Protein AF-E0VCY8-F1 (afdb_monomer_lite)

Foldseek 3Di:
DDDDPVNLLVPDQALVSLLVVQLVLLVLADPVSSVVSNVVSVVVCVVCVPPDDSVVRVVVSVVSVVVSVVVSVVRD

Structure (mmCIF, N/CA/C/O backbone):
data_AF-E0VCY8-F1
#
_entry.id   AF-E0VCY8-F1
#
loop_
_atom_site.group_PDB
_atom_site.id
_atom_site.type_symbol
_atom_site.label_atom_id
_atom_site.label_alt_id
_atom_site.label_comp_id
_atom_site.label_asym_id
_atom_site.label_entity_id
_atom_site.label_seq_id
_atom_site.pdbx_PDB_ins_code
_atom_site.Cartn_x
_atom_site.Cartn_y
_atom_site.Cartn_z
_atom_site.occupancy
_atom_site.B_iso_or_equiv
_atom_site.auth_seq_id
_atom_site.auth_comp_id
_atom_site.auth_asym_id
_atom_site.auth_atom_id
_atom_site.pdbx_PDB_model_num
ATOM 1 N N . MET A 1 1 ? -15.538 -18.888 0.574 1.00 36.81 1 MET A N 1
ATOM 2 C CA . MET A 1 1 ? -14.129 -19.070 0.157 1.00 36.81 1 MET A CA 1
ATOM 3 C C . MET A 1 1 ? -13.298 -17.948 0.764 1.00 36.81 1 MET A C 1
ATOM 5 O O . MET A 1 1 ? -13.139 -16.900 0.154 1.00 36.81 1 MET A O 1
ATOM 9 N N . GLY A 1 2 ? -12.874 -18.113 2.019 1.00 40.31 2 GLY A N 1
ATOM 10 C CA . GLY A 1 2 ? -12.012 -17.141 2.687 1.00 40.31 2 GLY A CA 1
ATOM 11 C C . GLY A 1 2 ? -10.570 -17.410 2.286 1.00 40.31 2 GLY A C 1
ATOM 12 O O . GLY A 1 2 ? -10.014 -18.428 2.683 1.00 40.31 2 GLY A O 1
ATOM 13 N N . LEU A 1 3 ? -9.979 -16.534 1.475 1.00 42.75 3 LEU A N 1
ATOM 14 C CA . LEU A 1 3 ? -8.532 -16.532 1.280 1.00 42.75 3 LEU A CA 1
ATOM 15 C C . LEU A 1 3 ? -7.904 -16.230 2.646 1.00 42.75 3 LEU A C 1
ATOM 17 O O . LEU A 1 3 ? -8.066 -15.128 3.171 1.00 42.75 3 LEU A O 1
ATOM 21 N N . SER A 1 4 ? -7.251 -17.230 3.241 1.00 46.88 4 SER A N 1
ATOM 22 C CA . SER A 1 4 ? -6.408 -17.053 4.425 1.00 46.88 4 SER A CA 1
ATOM 23 C C . SER A 1 4 ? -5.427 -15.910 4.152 1.00 46.88 4 SER A C 1
ATOM 25 O O . SER A 1 4 ? -4.864 -15.844 3.059 1.00 46.88 4 SER A O 1
ATOM 27 N N . ALA A 1 5 ? -5.244 -14.997 5.110 1.00 55.06 5 ALA A N 1
ATOM 28 C CA . ALA A 1 5 ? -4.469 -13.765 4.928 1.00 55.06 5 ALA A CA 1
ATOM 29 C C . ALA A 1 5 ? -3.041 -14.015 4.393 1.00 55.06 5 ALA A C 1
ATOM 31 O O . ALA A 1 5 ? -2.495 -13.170 3.687 1.00 55.06 5 ALA A O 1
ATOM 32 N N . ASN A 1 6 ? -2.491 -15.208 4.646 1.00 56.88 6 ASN A N 1
ATOM 33 C CA . ASN A 1 6 ? -1.197 -15.653 4.128 1.00 56.88 6 ASN A CA 1
ATOM 34 C C . ASN A 1 6 ? -1.205 -15.900 2.610 1.00 56.88 6 ASN A C 1
ATOM 36 O O . ASN A 1 6 ? -0.344 -15.384 1.909 1.00 56.88 6 ASN A O 1
ATOM 40 N N . GLY A 1 7 ? -2.241 -16.545 2.062 1.00 62.88 7 GLY A N 1
ATOM 41 C CA . GLY A 1 7 ? -2.296 -16.863 0.628 1.00 62.88 7 GLY A CA 1
ATOM 42 C C . GLY A 1 7 ? -2.389 -15.632 -0.281 1.00 62.88 7 GLY A C 1
ATOM 43 O O . GLY A 1 7 ? -1.987 -15.682 -1.441 1.00 62.88 7 GLY A O 1
ATOM 44 N N . LEU A 1 8 ? -2.885 -14.499 0.235 1.00 70.69 8 LEU A N 1
ATOM 45 C CA . LEU A 1 8 ? -2.864 -13.236 -0.508 1.00 70.69 8 LEU A CA 1
ATOM 46 C C . LEU A 1 8 ? -1.457 -12.625 -0.539 1.00 70.69 8 LEU A C 1
ATOM 48 O O . LEU A 1 8 ? -1.088 -12.048 -1.559 1.00 70.69 8 LEU A O 1
ATOM 52 N N . ARG A 1 9 ? -0.681 -12.765 0.542 1.00 77.75 9 ARG A N 1
ATOM 53 C CA . ARG A 1 9 ? 0.687 -12.244 0.656 1.00 77.75 9 ARG A CA 1
ATOM 54 C C . ARG A 1 9 ? 1.636 -12.967 -0.296 1.00 77.75 9 ARG A C 1
ATOM 56 O O . ARG A 1 9 ? 2.331 -12.303 -1.058 1.00 77.75 9 ARG A O 1
ATOM 63 N N . ASP A 1 10 ? 1.559 -14.296 -0.335 1.00 79.88 10 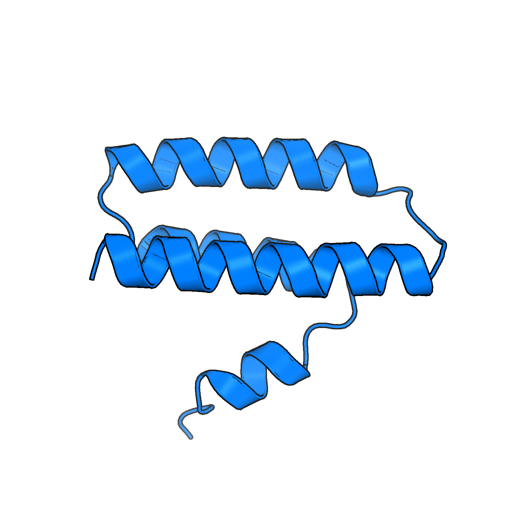ASP A N 1
ATOM 64 C CA . ASP A 1 10 ? 2.383 -15.145 -1.210 1.00 79.88 10 ASP A CA 1
ATOM 65 C C . ASP A 1 10 ? 2.132 -14.886 -2.709 1.00 79.88 10 ASP A C 1
ATOM 67 O O . ASP A 1 10 ? 2.971 -15.179 -3.556 1.00 79.88 10 ASP A O 1
ATOM 71 N N . SER A 1 11 ? 0.984 -14.291 -3.055 1.00 88.50 11 SER A N 1
ATOM 72 C CA . SER A 1 11 ? 0.628 -13.948 -4.439 1.00 88.50 11 SER A CA 1
ATOM 73 C C . SER A 1 11 ? 1.158 -12.586 -4.922 1.00 88.50 11 SER A C 1
ATOM 75 O O . SER A 1 11 ? 0.980 -12.235 -6.094 1.00 88.50 11 SER A O 1
ATOM 77 N N . ILE A 1 12 ? 1.775 -11.786 -4.041 1.00 93.25 12 ILE A N 1
ATOM 78 C CA . ILE A 1 12 ? 2.284 -10.447 -4.366 1.00 93.25 12 ILE A CA 1
ATOM 79 C C . ILE A 1 12 ? 3.688 -10.573 -4.953 1.00 93.25 12 ILE A C 1
ATOM 81 O O . ILE A 1 12 ? 4.666 -10.732 -4.233 1.00 93.25 12 ILE A O 1
ATOM 85 N N . THR A 1 13 ? 3.792 -10.434 -6.270 1.00 92.81 13 THR A N 1
ATOM 86 C CA . THR A 1 13 ? 5.071 -10.509 -6.995 1.00 92.81 13 THR A CA 1
ATOM 87 C C . THR A 1 13 ? 5.428 -9.206 -7.706 1.00 92.81 13 THR A C 1
ATOM 89 O O . THR A 1 13 ? 6.531 -9.057 -8.221 1.00 92.81 13 THR A O 1
ATOM 92 N N . THR A 1 14 ? 4.513 -8.231 -7.725 1.00 94.38 14 THR A N 1
ATOM 93 C CA . THR A 1 14 ? 4.693 -6.948 -8.417 1.00 94.38 14 THR A CA 1
ATOM 94 C C . THR A 1 14 ? 4.433 -5.755 -7.500 1.00 94.38 14 THR A C 1
ATOM 96 O O . THR A 1 14 ? 3.544 -5.783 -6.641 1.00 94.38 14 THR A O 1
ATOM 99 N N . GLY A 1 15 ? 5.117 -4.636 -7.764 1.00 94.50 15 GLY A N 1
ATOM 100 C CA . GLY A 1 15 ? 4.885 -3.377 -7.047 1.00 94.50 15 GLY A CA 1
ATOM 101 C C . GLY A 1 15 ? 3.429 -2.892 -7.126 1.00 94.50 15 GLY A C 1
ATOM 102 O O . GLY A 1 15 ? 2.904 -2.318 -6.173 1.00 94.50 15 GLY A O 1
ATOM 103 N N . ARG A 1 16 ? 2.712 -3.181 -8.224 1.00 95.00 16 ARG A N 1
ATOM 104 C CA . ARG A 1 16 ? 1.290 -2.819 -8.374 1.00 95.00 16 ARG A CA 1
ATOM 105 C C . ARG A 1 16 ? 0.380 -3.622 -7.441 1.00 95.00 16 ARG A C 1
ATOM 107 O O . ARG A 1 16 ? -0.585 -3.065 -6.912 1.00 95.00 16 ARG A O 1
ATOM 114 N N . GLN A 1 17 ? 0.644 -4.918 -7.266 1.00 95.25 17 GLN A N 1
ATOM 115 C CA . GLN A 1 17 ? -0.090 -5.755 -6.310 1.00 95.25 17 GLN A CA 1
ATOM 116 C C . GLN A 1 17 ? 0.192 -5.295 -4.879 1.00 95.25 17 GLN A C 1
ATOM 118 O O . GLN A 1 17 ? -0.758 -5.083 -4.123 1.00 95.25 17 GLN A O 1
ATOM 123 N N . LEU A 1 18 ? 1.466 -5.041 -4.556 1.00 96.81 18 LEU A N 1
ATOM 124 C CA . LEU A 1 18 ? 1.890 -4.518 -3.259 1.00 96.81 18 LEU A CA 1
ATOM 125 C C . LEU A 1 18 ? 1.172 -3.204 -2.928 1.00 96.81 18 LEU A C 1
ATOM 127 O O . LEU A 1 18 ? 0.533 -3.089 -1.887 1.00 96.81 18 LEU A O 1
ATOM 131 N N . TYR A 1 19 ? 1.179 -2.238 -3.848 1.00 97.19 19 TYR A N 1
ATOM 132 C CA . TYR A 1 19 ? 0.508 -0.951 -3.663 1.00 97.19 19 TYR A CA 1
ATOM 133 C C . TYR A 1 19 ? -0.981 -1.106 -3.318 1.00 97.19 19 TYR A C 1
ATOM 135 O O . TYR A 1 19 ? -1.486 -0.493 -2.374 1.00 97.19 19 TYR A O 1
ATOM 143 N N . LYS A 1 20 ? -1.700 -1.964 -4.054 1.00 95.81 20 LYS A N 1
ATOM 144 C CA . LYS A 1 20 ? -3.117 -2.246 -3.780 1.00 95.81 20 LYS A CA 1
ATOM 145 C C . LYS A 1 20 ? -3.313 -2.913 -2.419 1.00 95.81 20 LYS A C 1
ATOM 147 O O . LYS A 1 20 ? -4.275 -2.576 -1.729 1.00 95.81 20 LYS A O 1
ATOM 152 N N . TYR A 1 21 ? -2.441 -3.851 -2.054 1.00 96.00 21 TYR A N 1
ATOM 153 C CA . TYR A 1 21 ? -2.480 -4.532 -0.763 1.00 96.00 21 TYR A CA 1
ATOM 154 C C . TYR A 1 21 ? -2.310 -3.536 0.390 1.00 96.00 21 TYR A C 1
ATOM 156 O O . TYR A 1 21 ? -3.191 -3.435 1.245 1.00 96.00 21 TYR A O 1
ATOM 164 N N . LEU A 1 22 ? -1.255 -2.720 0.355 1.00 96.50 22 LEU A N 1
ATOM 165 C CA . LEU A 1 22 ? -0.944 -1.751 1.408 1.00 96.50 22 LEU A CA 1
ATOM 166 C C . LEU A 1 22 ? -2.065 -0.715 1.596 1.00 96.50 22 LEU A C 1
ATOM 168 O O . LEU A 1 22 ? -2.462 -0.410 2.719 1.00 96.50 22 LEU A O 1
ATOM 172 N N . LEU A 1 23 ? -2.674 -0.229 0.508 1.00 96.25 23 LEU A N 1
ATOM 173 C CA . LEU A 1 23 ? -3.820 0.683 0.609 1.00 96.25 23 LEU A CA 1
ATOM 174 C C . LEU A 1 23 ? -5.062 0.045 1.245 1.00 96.25 23 LEU A C 1
ATOM 176 O O . LEU A 1 23 ? -5.864 0.757 1.855 1.00 96.25 23 LEU A O 1
ATOM 180 N N . ARG A 1 24 ? -5.259 -1.269 1.078 1.00 94.75 24 ARG A N 1
ATOM 181 C CA . ARG A 1 24 ? -6.335 -2.005 1.758 1.00 94.75 24 ARG A CA 1
ATOM 182 C C . ARG A 1 24 ? -6.003 -2.176 3.237 1.00 94.75 24 ARG A C 1
ATOM 184 O O . ARG A 1 24 ? -6.884 -1.922 4.050 1.00 94.75 24 ARG A O 1
ATOM 191 N N . ALA A 1 25 ? -4.755 -2.505 3.570 1.00 93.94 25 ALA A N 1
ATOM 192 C CA . ALA A 1 25 ? -4.278 -2.614 4.948 1.00 93.94 25 ALA A CA 1
ATOM 193 C C . ALA A 1 25 ? -4.488 -1.314 5.743 1.00 93.94 25 ALA A C 1
ATOM 195 O O . ALA A 1 25 ? -4.998 -1.354 6.860 1.00 93.94 25 ALA A O 1
ATOM 196 N N . CYS A 1 26 ? -4.232 -0.142 5.146 1.00 95.50 26 CYS A N 1
ATOM 197 C CA . CYS A 1 26 ? -4.486 1.143 5.808 1.00 95.50 26 CYS A CA 1
ATOM 198 C C . CYS A 1 26 ? -5.949 1.367 6.225 1.00 95.50 26 CYS A C 1
ATOM 200 O O . CYS A 1 26 ? -6.197 2.227 7.066 1.00 95.50 26 CYS A O 1
ATOM 202 N N . LYS A 1 27 ? -6.928 0.644 5.662 1.00 92.06 27 LYS A N 1
ATOM 203 C CA . LYS A 1 27 ? -8.334 0.752 6.096 1.00 92.06 27 LYS A CA 1
ATOM 204 C C . LYS A 1 27 ? -8.571 0.164 7.489 1.00 92.06 27 LYS A C 1
ATOM 206 O O . LYS A 1 27 ? -9.568 0.506 8.107 1.00 92.06 27 LYS A O 1
ATOM 211 N N . CYS A 1 28 ? -7.670 -0.694 7.964 1.00 91.88 28 CYS A N 1
ATOM 212 C CA . CYS A 1 28 ? -7.714 -1.269 9.307 1.00 91.88 28 CYS A CA 1
ATOM 213 C C . CYS A 1 28 ? -7.084 -0.350 10.366 1.00 91.88 28 CYS A C 1
ATOM 215 O O . CYS A 1 28 ? -7.112 -0.683 11.544 1.00 91.88 28 CYS A O 1
ATOM 217 N N . LEU A 1 29 ? -6.487 0.776 9.960 1.00 94.06 29 LEU A N 1
ATOM 218 C CA . LEU A 1 29 ? -5.825 1.710 10.867 1.00 94.06 29 LEU A CA 1
ATOM 219 C C . LEU A 1 29 ? -6.777 2.833 11.309 1.00 94.06 29 LEU A C 1
ATOM 221 O O . LEU A 1 29 ? -7.648 3.234 10.530 1.00 94.06 29 LEU A O 1
ATOM 225 N N . PRO A 1 30 ? -6.566 3.424 12.500 1.00 94.62 30 PRO A N 1
ATOM 226 C CA . PRO A 1 30 ? -7.250 4.650 12.911 1.00 94.62 30 PRO A CA 1
ATOM 227 C C . PRO A 1 30 ? -7.057 5.787 11.894 1.00 94.62 30 PRO A C 1
ATOM 229 O O . PRO A 1 30 ? -6.013 5.865 11.245 1.00 94.62 30 PRO A O 1
ATOM 232 N N . SER A 1 31 ? -8.027 6.704 11.785 1.00 87.19 31 SER A N 1
ATOM 233 C CA . SER A 1 31 ? -8.080 7.735 10.726 1.00 87.19 31 SER A CA 1
ATOM 234 C C . SER A 1 31 ? -6.768 8.522 10.540 1.00 87.19 31 SER A C 1
ATOM 236 O O . SER A 1 31 ? -6.259 8.617 9.421 1.00 87.19 31 SER A O 1
ATOM 238 N N . GLY A 1 32 ? -6.156 8.998 11.633 1.00 90.56 32 GLY A N 1
ATOM 239 C CA . GLY A 1 32 ? -4.892 9.747 11.574 1.00 90.56 32 GLY A CA 1
ATOM 240 C C . GLY A 1 32 ? -3.707 8.916 11.063 1.00 90.56 32 GLY A C 1
ATOM 241 O O . GLY A 1 32 ? -2.963 9.360 10.189 1.00 90.56 32 GLY A O 1
ATOM 242 N N . ALA A 1 33 ? -3.568 7.675 11.540 1.00 93.50 33 ALA A N 1
ATOM 243 C CA . ALA A 1 33 ? -2.517 6.763 11.085 1.00 93.50 33 ALA A CA 1
ATOM 244 C C . ALA A 1 33 ? -2.748 6.326 9.629 1.00 93.50 33 ALA A C 1
ATOM 246 O O . ALA A 1 33 ? -1.823 6.330 8.817 1.00 93.50 33 ALA A O 1
ATOM 247 N N . SER A 1 34 ? -3.996 6.017 9.266 1.00 94.81 34 SER A N 1
ATOM 248 C CA . SER A 1 34 ? -4.381 5.629 7.908 1.00 94.81 34 SER A CA 1
ATOM 249 C C . SER A 1 34 ? -3.968 6.684 6.880 1.00 94.81 34 SER A C 1
ATOM 251 O O . SER A 1 34 ? -3.388 6.347 5.846 1.00 94.81 34 SER A O 1
ATOM 253 N N . GLN A 1 35 ? -4.215 7.968 7.159 1.00 95.44 35 GLN A N 1
ATOM 254 C CA . GLN A 1 35 ? -3.853 9.051 6.244 1.00 95.44 35 GLN A CA 1
ATOM 255 C C . GLN A 1 35 ? -2.336 9.174 6.062 1.00 95.44 35 GLN A C 1
ATOM 257 O O . GLN A 1 35 ? -1.878 9.281 4.921 1.00 95.44 35 GLN A O 1
ATOM 262 N N . HIS A 1 36 ? -1.572 9.102 7.158 1.00 95.50 36 HIS A N 1
ATOM 263 C CA . HIS A 1 36 ? -0.110 9.144 7.129 1.00 95.50 36 HIS A CA 1
ATOM 264 C C . HIS A 1 36 ? 0.461 8.021 6.251 1.00 95.50 36 HIS A C 1
ATOM 266 O O . HIS A 1 36 ? 1.124 8.294 5.249 1.00 95.50 36 HIS A O 1
ATOM 272 N N . TYR A 1 37 ? 0.117 6.762 6.541 1.00 96.69 37 TYR A N 1
ATOM 273 C CA . TYR A 1 37 ? 0.654 5.625 5.791 1.00 96.69 37 TYR A CA 1
ATOM 274 C C . TYR A 1 37 ? 0.206 5.616 4.328 1.00 96.69 37 TYR A C 1
ATOM 276 O O . TYR A 1 37 ? 1.006 5.307 3.449 1.00 96.69 37 TYR A O 1
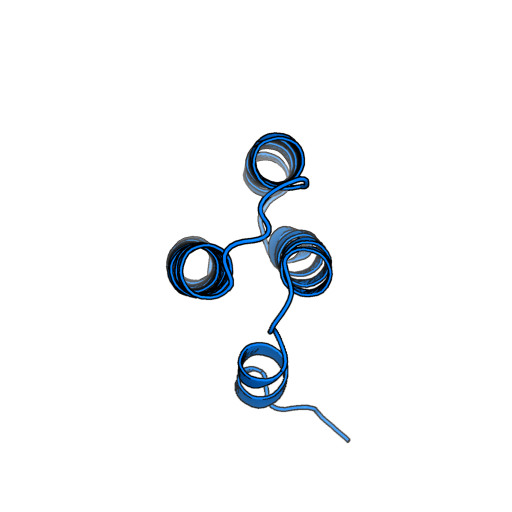ATOM 284 N N . ARG A 1 38 ? -1.031 6.032 4.016 1.00 96.75 38 ARG A N 1
ATOM 285 C CA . ARG A 1 38 ? -1.479 6.164 2.617 1.00 96.75 38 ARG A CA 1
ATOM 286 C C . ARG A 1 38 ? -0.641 7.173 1.837 1.00 96.75 38 ARG A C 1
ATOM 288 O O . ARG A 1 38 ? -0.451 6.975 0.637 1.00 96.75 38 ARG A O 1
ATOM 295 N N . HIS A 1 39 ? -0.168 8.242 2.477 1.00 96.75 39 HIS A N 1
ATOM 296 C CA . HIS A 1 39 ? 0.732 9.196 1.834 1.00 96.75 39 HIS A CA 1
ATOM 297 C C . HIS A 1 39 ? 2.097 8.553 1.569 1.00 96.75 39 HIS A C 1
ATOM 299 O O . HIS A 1 39 ? 2.548 8.551 0.422 1.00 96.75 39 HIS A O 1
ATOM 305 N N . SER A 1 40 ? 2.693 7.928 2.587 1.00 96.69 40 SER A N 1
ATOM 306 C CA . SER A 1 40 ? 3.996 7.260 2.482 1.00 96.69 40 SER A CA 1
ATOM 307 C C . SER A 1 40 ? 3.998 6.168 1.407 1.00 96.69 40 SER A C 1
ATOM 309 O O . SER A 1 40 ? 4.886 6.138 0.558 1.00 96.69 40 SER A O 1
ATOM 311 N N . ILE A 1 41 ? 2.947 5.341 1.347 1.00 97.56 41 ILE A N 1
ATOM 312 C CA . ILE A 1 41 ? 2.775 4.298 0.321 1.00 97.56 41 ILE A CA 1
ATOM 313 C C . ILE A 1 41 ? 2.738 4.904 -1.088 1.00 97.56 41 ILE A C 1
ATOM 315 O O . ILE A 1 41 ? 3.383 4.394 -2.002 1.00 97.56 41 ILE A O 1
ATOM 319 N N . LYS A 1 42 ? 1.990 5.997 -1.292 1.00 97.38 42 LYS A N 1
ATOM 320 C CA . LYS A 1 42 ? 1.916 6.670 -2.600 1.00 97.38 42 LYS A CA 1
ATOM 321 C C . LYS A 1 42 ? 3.257 7.263 -3.012 1.00 97.38 42 LYS A C 1
ATOM 323 O O . LYS A 1 42 ? 3.593 7.213 -4.192 1.00 97.38 42 LYS A O 1
ATOM 328 N N . GLN A 1 43 ? 3.988 7.851 -2.069 1.00 97.69 43 GLN A N 1
ATOM 329 C CA . GLN A 1 43 ? 5.297 8.437 -2.334 1.00 97.69 43 GLN A CA 1
ATOM 330 C C . GLN A 1 43 ? 6.316 7.356 -2.702 1.00 97.69 43 GLN A C 1
ATOM 332 O O . GLN A 1 43 ? 6.929 7.449 -3.762 1.00 97.69 43 GLN A O 1
ATOM 337 N N . SER A 1 44 ? 6.418 6.303 -1.888 1.00 96.19 44 SER A N 1
ATOM 338 C CA . SER A 1 44 ? 7.309 5.169 -2.145 1.00 96.19 44 SER A CA 1
ATOM 339 C C . SER A 1 44 ? 6.984 4.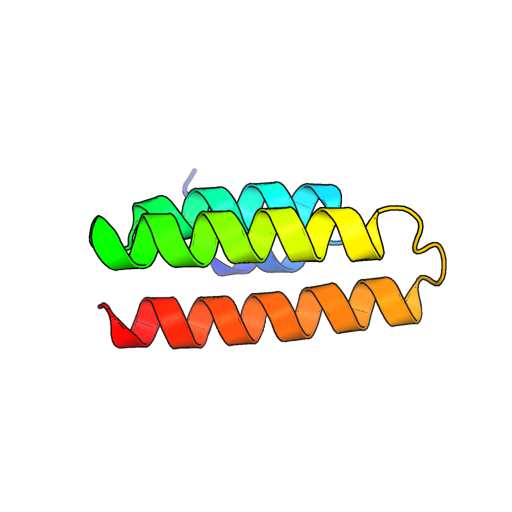493 -3.482 1.00 96.19 44 SER A C 1
ATOM 341 O O . SER A 1 44 ? 7.869 4.288 -4.309 1.00 96.19 44 SER A O 1
ATOM 343 N N . PHE A 1 45 ? 5.701 4.260 -3.783 1.00 96.44 45 PHE A N 1
ATOM 344 C CA . PHE A 1 45 ? 5.309 3.673 -5.066 1.00 96.44 45 PHE A CA 1
ATOM 345 C C . PHE A 1 45 ? 5.761 4.516 -6.266 1.00 96.44 45 PHE A C 1
ATOM 347 O O . PHE A 1 45 ? 6.244 3.965 -7.249 1.00 96.44 45 PHE A O 1
ATOM 354 N N . LYS A 1 46 ? 5.653 5.850 -6.192 1.00 96.19 46 LYS A N 1
ATOM 355 C CA . LYS A 1 46 ? 6.144 6.741 -7.257 1.00 96.19 46 LYS A CA 1
ATOM 356 C C . LYS A 1 46 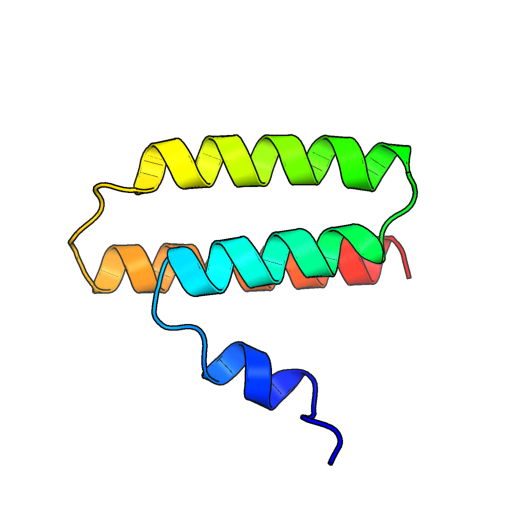? 7.663 6.672 -7.425 1.00 96.19 46 LYS A C 1
ATOM 358 O O . LYS A 1 46 ? 8.129 6.756 -8.554 1.00 96.19 46 LYS A O 1
ATOM 363 N N . GLN A 1 47 ? 8.416 6.527 -6.335 1.00 95.81 47 GLN A N 1
ATOM 364 C CA . GLN A 1 47 ? 9.880 6.427 -6.381 1.00 95.81 47 GLN A CA 1
ATOM 365 C C . GLN A 1 47 ? 10.352 5.136 -7.060 1.00 95.81 47 GLN A C 1
ATOM 367 O O . GLN A 1 47 ? 11.351 5.156 -7.770 1.00 95.81 47 GLN A O 1
ATOM 372 N N . HIS A 1 48 ? 9.612 4.038 -6.892 1.00 93.56 48 HIS A N 1
ATOM 373 C CA . HIS A 1 48 ? 10.003 2.714 -7.387 1.00 93.56 48 HIS A CA 1
ATOM 374 C C . HIS A 1 48 ? 9.214 2.239 -8.615 1.00 93.56 48 HIS A C 1
ATOM 376 O O . HIS A 1 48 ? 9.378 1.101 -9.041 1.00 93.56 48 HIS A O 1
ATOM 382 N N . ILE A 1 49 ? 8.360 3.079 -9.214 1.00 91.88 49 ILE A N 1
ATOM 383 C CA . ILE A 1 49 ? 7.494 2.666 -10.335 1.00 91.88 49 ILE A CA 1
ATOM 384 C C . ILE A 1 49 ? 8.280 2.209 -11.573 1.00 91.88 49 ILE A C 1
ATOM 386 O O . ILE A 1 49 ? 7.801 1.360 -12.319 1.00 91.88 49 ILE A O 1
ATOM 390 N N . ASN A 1 50 ? 9.481 2.759 -11.764 1.00 93.56 50 ASN A N 1
ATOM 391 C CA . ASN A 1 50 ? 10.370 2.441 -12.880 1.00 93.56 50 ASN A CA 1
ATOM 392 C C . ASN A 1 50 ? 11.435 1.397 -12.507 1.00 93.56 50 ASN A C 1
ATOM 394 O O . ASN A 1 50 ? 12.343 1.156 -13.298 1.00 93.56 50 ASN A O 1
ATOM 398 N N . GLU A 1 51 ? 11.365 0.807 -11.308 1.00 94.75 51 GLU A N 1
ATOM 399 C CA . GLU A 1 51 ? 12.263 -0.283 -10.936 1.00 94.75 51 GLU A CA 1
ATOM 400 C C . GLU A 1 51 ? 11.951 -1.510 -11.799 1.00 94.75 51 GLU A C 1
ATOM 402 O O . GLU A 1 51 ? 10.799 -1.935 -11.912 1.00 94.75 51 GLU A O 1
ATOM 407 N N . THR A 1 52 ? 12.985 -2.065 -12.425 1.00 94.12 52 THR A N 1
ATOM 408 C CA . THR A 1 52 ? 12.880 -3.207 -13.348 1.00 94.12 52 THR A CA 1
ATOM 409 C C . THR A 1 52 ? 13.717 -4.395 -12.893 1.00 94.12 52 THR A C 1
ATOM 411 O O . THR A 1 52 ? 13.518 -5.502 -13.393 1.00 94.12 52 THR A O 1
ATOM 414 N N . ASN A 1 53 ? 14.616 -4.203 -11.922 1.00 96.44 53 ASN A N 1
ATOM 415 C CA . ASN A 1 53 ? 15.408 -5.282 -11.364 1.00 96.44 53 ASN A CA 1
ATOM 416 C C . ASN A 1 53 ? 14.515 -6.184 -10.484 1.00 96.44 53 ASN A C 1
ATOM 418 O O . ASN A 1 53 ? 13.970 -5.722 -9.476 1.00 96.44 53 ASN A O 1
ATOM 422 N N . PRO A 1 54 ? 14.375 -7.479 -10.819 1.00 93.56 54 PRO A N 1
ATOM 423 C CA . PRO A 1 54 ? 13.471 -8.383 -10.115 1.00 93.56 54 PRO A CA 1
ATOM 424 C C . PRO A 1 54 ? 13.878 -8.638 -8.658 1.00 93.56 54 PRO A C 1
ATOM 426 O O . PRO A 1 54 ? 13.004 -8.786 -7.805 1.00 93.56 54 PRO A O 1
ATOM 429 N N . GLU A 1 55 ? 15.176 -8.652 -8.345 1.00 96.31 55 GLU A N 1
ATOM 430 C CA . GLU A 1 55 ? 15.663 -8.842 -6.974 1.00 96.31 55 GLU A CA 1
ATOM 431 C C . GLU A 1 55 ? 15.323 -7.629 -6.108 1.00 96.31 55 GLU A C 1
ATOM 433 O O . GLU A 1 55 ? 14.766 -7.778 -5.021 1.00 96.31 55 GLU A O 1
ATOM 438 N N . ARG A 1 56 ? 15.539 -6.419 -6.640 1.00 96.44 56 ARG A N 1
ATOM 439 C CA . ARG A 1 56 ? 15.161 -5.171 -5.963 1.00 96.44 56 ARG A CA 1
ATOM 440 C C . ARG A 1 56 ? 13.657 -5.094 -5.725 1.00 96.44 56 ARG A C 1
ATOM 442 O O . ARG A 1 56 ? 13.233 -4.759 -4.622 1.00 96.44 56 ARG A O 1
ATOM 449 N N . ILE A 1 57 ? 12.843 -5.440 -6.725 1.00 95.56 57 ILE A N 1
ATOM 450 C CA . ILE A 1 57 ? 11.379 -5.490 -6.583 1.00 95.56 57 ILE A CA 1
ATOM 451 C C . ILE A 1 57 ? 10.988 -6.460 -5.466 1.00 95.56 57 ILE A C 1
ATOM 453 O O . ILE A 1 57 ? 10.147 -6.119 -4.632 1.00 95.56 57 ILE A O 1
ATOM 457 N N . LYS A 1 58 ? 11.609 -7.644 -5.421 1.00 95.31 58 LYS A N 1
ATOM 458 C CA . LYS A 1 58 ? 11.353 -8.645 -4.383 1.00 95.31 58 LYS A CA 1
ATOM 459 C C . LYS A 1 58 ? 11.697 -8.114 -2.990 1.00 95.31 58 LYS A C 1
ATOM 461 O O . LYS A 1 58 ? 10.861 -8.211 -2.098 1.00 95.31 58 LYS A O 1
ATOM 466 N N . GLU A 1 59 ? 12.865 -7.501 -2.812 1.00 96.38 59 GLU A N 1
ATOM 467 C CA . GLU A 1 59 ? 13.273 -6.912 -1.528 1.00 96.38 59 GLU A CA 1
ATOM 468 C C . GLU A 1 59 ? 12.334 -5.790 -1.069 1.00 96.38 59 GLU A C 1
ATOM 470 O O . GLU A 1 59 ? 11.978 -5.722 0.107 1.00 96.38 59 GLU A O 1
ATOM 475 N N . ILE A 1 60 ? 11.900 -4.921 -1.990 1.00 96.56 60 ILE A N 1
ATOM 476 C CA . ILE A 1 60 ? 10.937 -3.852 -1.689 1.00 96.56 60 ILE A CA 1
ATOM 477 C C . ILE A 1 60 ? 9.615 -4.454 -1.212 1.00 96.56 60 ILE A C 1
ATOM 479 O O . ILE A 1 60 ? 9.043 -3.974 -0.232 1.00 96.56 60 ILE A O 1
ATOM 483 N N . ILE A 1 61 ? 9.127 -5.494 -1.896 1.00 96.12 61 ILE A N 1
ATOM 484 C CA . ILE A 1 61 ? 7.897 -6.199 -1.527 1.00 96.12 61 ILE A CA 1
ATOM 485 C C . ILE A 1 61 ? 8.032 -6.817 -0.138 1.00 96.12 61 ILE A C 1
ATOM 487 O O . ILE A 1 61 ? 7.181 -6.555 0.708 1.00 96.12 61 ILE A O 1
ATOM 491 N N . GLU A 1 62 ? 9.086 -7.593 0.107 1.00 95.56 62 GLU A N 1
ATOM 492 C CA . GLU A 1 62 ? 9.282 -8.321 1.364 1.00 95.56 62 GLU A CA 1
ATOM 493 C C . GLU A 1 62 ? 9.318 -7.363 2.560 1.00 95.56 62 GLU A C 1
ATOM 495 O O . GLU A 1 62 ? 8.462 -7.462 3.444 1.00 95.56 62 GLU A O 1
ATOM 500 N N . ARG A 1 63 ? 10.177 -6.335 2.499 1.00 96.56 63 ARG A N 1
ATOM 501 C CA . ARG A 1 63 ? 10.292 -5.323 3.561 1.00 96.56 63 ARG A CA 1
ATOM 502 C C . ARG A 1 63 ? 8.997 -4.552 3.778 1.00 96.56 63 ARG A C 1
ATOM 504 O O . ARG A 1 63 ? 8.566 -4.368 4.910 1.00 96.56 63 ARG A O 1
ATOM 511 N N . SER A 1 64 ? 8.333 -4.133 2.699 1.00 96.56 64 SER A N 1
ATOM 512 C CA . SER A 1 64 ? 7.077 -3.378 2.812 1.00 96.56 64 SER A CA 1
ATOM 513 C C . SER A 1 64 ? 5.958 -4.204 3.449 1.00 96.56 64 SER A C 1
ATOM 515 O O . SER A 1 64 ? 5.075 -3.650 4.106 1.00 96.56 64 SER A O 1
ATOM 517 N N . LEU A 1 65 ? 5.956 -5.522 3.231 1.00 95.62 65 LEU A N 1
ATOM 518 C CA . LEU A 1 65 ? 5.001 -6.426 3.863 1.00 95.62 65 LEU A CA 1
ATOM 519 C C . LEU A 1 65 ? 5.314 -6.620 5.349 1.00 95.62 65 LEU A C 1
ATOM 521 O O . LEU A 1 65 ? 4.390 -6.566 6.156 1.00 95.62 65 LEU A O 1
ATOM 525 N N . GLU A 1 66 ? 6.586 -6.792 5.715 1.00 95.88 66 GLU A N 1
ATOM 526 C CA . GLU A 1 66 ? 7.016 -6.860 7.119 1.00 95.88 66 GLU A CA 1
ATOM 527 C C . GLU A 1 66 ? 6.667 -5.582 7.892 1.00 95.88 66 GLU A C 1
ATOM 529 O O . GLU A 1 66 ? 6.069 -5.651 8.970 1.00 95.88 66 GLU A O 1
ATOM 534 N N . ASP A 1 67 ? 6.945 -4.415 7.305 1.00 95.81 67 ASP A N 1
ATOM 535 C CA . ASP A 1 67 ? 6.581 -3.119 7.878 1.00 95.81 67 ASP A CA 1
ATOM 536 C C . ASP A 1 67 ? 5.065 -3.012 8.078 1.00 95.81 67 ASP A C 1
ATOM 538 O O . ASP A 1 67 ? 4.590 -2.583 9.134 1.00 95.81 67 ASP A O 1
ATOM 542 N N . ALA A 1 68 ? 4.279 -3.433 7.082 1.00 94.88 68 ALA A N 1
ATOM 543 C CA . ALA A 1 68 ? 2.825 -3.410 7.172 1.00 94.88 68 ALA A CA 1
ATOM 544 C C . ALA A 1 68 ? 2.302 -4.313 8.296 1.00 94.88 68 ALA A C 1
ATOM 546 O O . ALA A 1 68 ? 1.408 -3.894 9.033 1.00 94.88 68 ALA A O 1
ATOM 547 N N . ASP A 1 69 ? 2.855 -5.517 8.461 1.00 94.12 69 ASP A N 1
ATOM 548 C CA . ASP A 1 69 ? 2.491 -6.415 9.561 1.00 94.12 69 ASP A CA 1
ATOM 549 C C . ASP A 1 69 ? 2.820 -5.811 10.925 1.00 94.12 69 ASP A C 1
ATOM 551 O O . ASP A 1 69 ? 1.981 -5.837 11.831 1.00 94.12 69 ASP A O 1
ATOM 555 N N . TRP A 1 70 ? 4.008 -5.222 11.076 1.00 95.00 70 TRP A N 1
ATOM 556 C CA . TRP A 1 70 ? 4.399 -4.566 12.321 1.00 95.00 70 TRP A CA 1
ATOM 557 C C . TRP A 1 70 ? 3.457 -3.408 12.668 1.00 95.00 70 TRP A C 1
ATOM 559 O O . TRP A 1 70 ? 2.969 -3.318 13.799 1.00 95.00 70 TRP A O 1
ATOM 569 N N . VAL A 1 71 ? 3.133 -2.558 11.688 1.00 94.31 71 VAL A N 1
ATOM 570 C CA . VAL A 1 71 ? 2.193 -1.443 11.867 1.00 94.31 71 VAL A CA 1
ATOM 571 C C . VAL A 1 71 ? 0.803 -1.960 12.229 1.00 94.31 71 VAL A C 1
ATOM 573 O O . VAL A 1 71 ? 0.218 -1.504 13.208 1.00 94.31 71 VAL A O 1
ATOM 576 N N . LEU A 1 72 ? 0.261 -2.923 11.482 1.00 92.19 72 LEU A N 1
ATOM 577 C CA . LEU A 1 72 ? -1.068 -3.474 11.755 1.00 92.19 72 LEU A CA 1
ATOM 578 C C . LEU A 1 72 ? -1.148 -4.119 13.140 1.00 92.19 72 LEU A C 1
ATOM 580 O O . LEU A 1 72 ? -2.163 -3.969 13.811 1.00 92.19 72 LEU A O 1
ATOM 584 N N . LYS A 1 73 ? -0.085 -4.800 13.582 1.00 93.88 73 LYS A N 1
ATOM 585 C CA . LYS A 1 73 ? 0.008 -5.371 14.929 1.00 93.88 73 LYS A CA 1
ATOM 586 C C . LYS A 1 73 ? 0.056 -4.292 16.010 1.00 93.88 73 LYS A C 1
ATOM 588 O O . LYS A 1 73 ? -0.532 -4.487 17.063 1.00 93.88 73 LYS A O 1
ATOM 593 N N . LYS A 1 74 ? 0.730 -3.166 15.759 1.00 93.94 74 LYS A N 1
ATOM 594 C CA . LYS A 1 74 ? 0.829 -2.043 16.705 1.00 93.94 74 LYS A CA 1
ATOM 595 C C . LYS A 1 74 ? -0.518 -1.360 16.980 1.00 93.94 74 LYS A C 1
A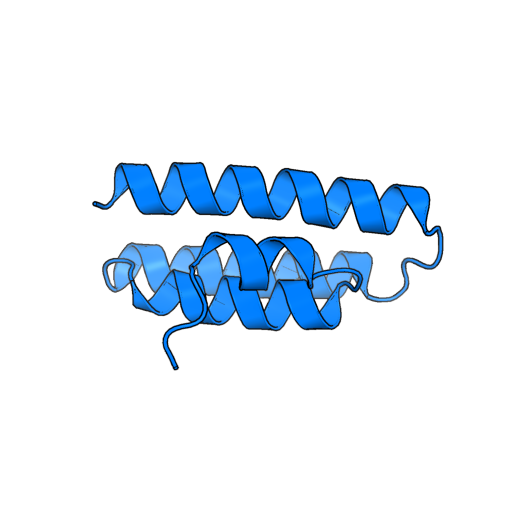TOM 597 O O . LYS A 1 74 ? -0.705 -0.832 18.070 1.00 93.94 74 LYS A O 1
ATOM 602 N N . TYR A 1 75 ? -1.415 -1.323 15.994 1.00 88.31 75 TYR A N 1
ATOM 603 C CA . TYR A 1 75 ? -2.737 -0.682 16.096 1.00 88.31 75 TYR A CA 1
ATOM 604 C C . TYR A 1 75 ? -3.895 -1.678 16.280 1.00 88.31 75 TYR A C 1
ATOM 606 O O . TYR A 1 75 ? -5.057 -1.273 16.214 1.00 88.31 75 TYR A O 1
ATOM 614 N N . LYS A 1 76 ? -3.575 -2.961 16.469 1.00 74.00 76 LYS A N 1
ATOM 615 C CA . LYS A 1 76 ? -4.509 -4.015 16.871 1.00 74.00 76 LYS A CA 1
ATOM 616 C C . LYS A 1 76 ? -4.621 -4.056 18.387 1.00 74.00 76 LYS A C 1
ATOM 618 O O . LYS A 1 76 ? -5.748 -4.320 18.851 1.00 74.00 76 LYS A O 1
#

Secondary structure (DSSP, 8-state):
----HHHHHTT--SHHHHHHHHHHHGGGS-HHHHHHHHHHHHHHHHHHTT---HHHHHHHHHHHHHHHHHHHHHT-

InterPro domains:
  IPR008011 Complex 1 LYR protein domain [PF05347] (17-69)
  IPR045291 LYRM9, LYR domain [cd20269] (16-74)
  IPR052151 Complex I LYR motif-containing protein [PTHR47061] (12-76)

Organism: Pediculus humanus subsp. corporis (NCBI:txid121224)

Radius of gyration: 12.51 Å; chains: 1; bounding box: 30×29×30 Å

Sequence (76 aa):
MGLSANGLRDSITTGRQLYKYLLRACKCLPSGASQHYRHSIKQSFKQHINET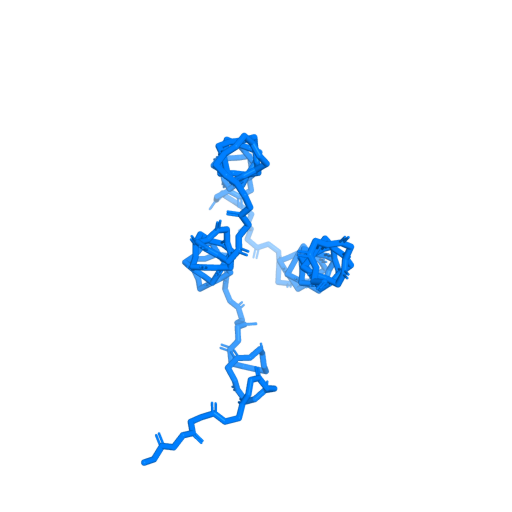NPERIKEIIERSLEDADWVLKKYK

pLDDT: mean 89.57, std 14.1, range [36.81, 97.69]